Protein AF-A0A9D6ESF8-F1 (afdb_monomer_lite)

pLDDT: mean 76.92, std 11.24, range [45.97, 91.69]

Secondary structure (DSSP, 8-state):
-HHHHHHHHHHHHHHHHHHHHH-TTTSTT--HHHHHHHHHHHHHHHHHHHHHHHHHTT-HHHHHHHHHHHHHHHHHHHHHGGGSHHHHHHHHHHHHHHHHTT--

Foldseek 3Di:
DLVVVLVVVLVVLVVVVVCCVVVVVVPPPDDPLVVVLSVLSNVLSVLVVVLVVCVVVVVVVVNVVSVVVSVVSVVVNVVSCCVDVNVVVVVVVVVVVVVVVVPD

Structure (mmCIF, N/CA/C/O backbone):
data_AF-A0A9D6ESF8-F1
#
_entry.id   AF-A0A9D6ESF8-F1
#
loop_
_atom_site.group_PDB
_atom_site.id
_atom_site.type_symbol
_atom_site.label_atom_id
_atom_site.label_alt_id
_atom_site.label_comp_id
_atom_site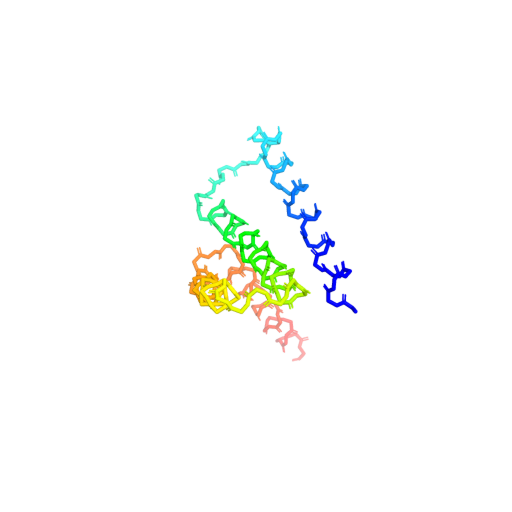.label_asym_id
_atom_site.label_entity_id
_atom_site.label_seq_id
_atom_site.pdbx_PDB_ins_code
_atom_site.Cartn_x
_atom_site.Cartn_y
_atom_site.Cartn_z
_atom_site.occupancy
_atom_site.B_iso_or_equiv
_atom_site.auth_seq_id
_atom_site.auth_comp_id
_atom_site.auth_asym_id
_atom_site.auth_atom_id
_atom_site.pdbx_PDB_model_num
ATOM 1 N N . LEU A 1 1 ? -1.452 -18.537 -10.856 1.00 68.19 1 LEU A N 1
ATOM 2 C CA . LEU A 1 1 ? -2.157 -18.284 -9.576 1.00 68.19 1 LEU A CA 1
ATOM 3 C C . LEU A 1 1 ? -1.948 -16.861 -9.046 1.00 68.19 1 LEU A C 1
ATOM 5 O O . LEU A 1 1 ? -2.949 -16.215 -8.776 1.00 68.19 1 LEU A O 1
ATOM 9 N N . GLY A 1 2 ? -0.709 -16.350 -8.958 1.00 73.06 2 GLY A N 1
ATOM 10 C CA . GLY A 1 2 ? -0.409 -15.033 -8.359 1.00 73.06 2 GLY A CA 1
ATOM 11 C C . GLY A 1 2 ? -1.205 -13.832 -8.901 1.00 73.06 2 GLY A C 1
ATOM 12 O O . GLY A 1 2 ? -1.699 -13.026 -8.116 1.00 73.06 2 GLY A O 1
ATOM 13 N N . ASN A 1 3 ? -1.417 -13.743 -10.221 1.00 79.19 3 ASN A N 1
ATOM 14 C CA . ASN A 1 3 ? -2.192 -12.638 -10.814 1.00 79.19 3 ASN A CA 1
ATOM 15 C C . ASN A 1 3 ? -3.662 -12.658 -10.392 1.00 79.19 3 ASN A C 1
ATOM 17 O O . ASN A 1 3 ? -4.235 -11.615 -10.102 1.00 79.19 3 ASN A O 1
ATOM 21 N N . VAL A 1 4 ? -4.268 -13.846 -10.330 1.00 84.06 4 VAL A N 1
ATOM 22 C CA . VAL A 1 4 ? -5.679 -13.999 -9.956 1.00 84.06 4 VAL A CA 1
ATOM 23 C C . VAL A 1 4 ? -5.865 -13.625 -8.490 1.00 84.06 4 VAL A C 1
ATOM 25 O O . VAL A 1 4 ? -6.715 -12.797 -8.174 1.00 84.06 4 VAL A O 1
ATOM 28 N N . SER A 1 5 ? -5.021 -14.161 -7.602 1.00 78.94 5 SER A N 1
ATOM 29 C CA . SER A 1 5 ? -5.070 -13.822 -6.176 1.00 78.94 5 SER A CA 1
ATOM 30 C C . SER A 1 5 ? -4.843 -12.336 -5.941 1.00 78.94 5 SER A C 1
ATOM 32 O O . SER A 1 5 ? -5.519 -11.730 -5.119 1.00 78.94 5 SER A O 1
ATOM 34 N N . GLY A 1 6 ? -3.928 -11.721 -6.683 1.00 80.00 6 GLY A N 1
ATOM 35 C CA . GLY A 1 6 ? -3.646 -10.315 -6.494 1.00 80.00 6 GLY A CA 1
ATOM 36 C C . GLY A 1 6 ? -4.758 -9.384 -7.014 1.00 80.00 6 GLY A C 1
ATOM 37 O O . GLY A 1 6 ? -5.046 -8.384 -6.362 1.00 80.00 6 GLY A O 1
ATOM 38 N N . ILE A 1 7 ? -5.447 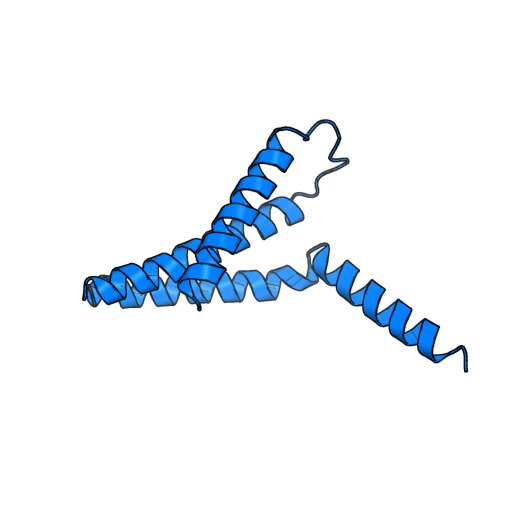-9.725 -8.113 1.00 83.81 7 ILE A N 1
ATOM 39 C CA . ILE A 1 7 ? -6.631 -8.973 -8.574 1.00 83.81 7 ILE A CA 1
ATOM 40 C C . ILE A 1 7 ? -7.740 -9.045 -7.518 1.00 83.81 7 ILE A C 1
ATOM 42 O O . ILE A 1 7 ? -8.352 -8.028 -7.191 1.00 83.81 7 ILE A O 1
ATOM 46 N N . VAL A 1 8 ? -7.952 -10.230 -6.936 1.00 86.75 8 VAL A N 1
ATOM 47 C CA . VAL A 1 8 ? -8.918 -10.426 -5.845 1.00 86.75 8 VAL A CA 1
ATOM 48 C C . VAL A 1 8 ? -8.551 -9.578 -4.626 1.00 86.75 8 VAL A C 1
ATOM 50 O O . VAL A 1 8 ? -9.430 -8.939 -4.053 1.00 86.75 8 VAL A O 1
ATOM 53 N N . VAL A 1 9 ? -7.269 -9.511 -4.249 1.00 84.12 9 VAL A N 1
ATOM 54 C CA . VAL A 1 9 ? -6.813 -8.673 -3.126 1.00 84.12 9 VAL A CA 1
ATOM 55 C C . VAL A 1 9 ? -7.055 -7.191 -3.407 1.00 84.12 9 VAL A C 1
ATOM 57 O O . VAL A 1 9 ? -7.582 -6.493 -2.544 1.00 84.12 9 VAL A O 1
ATOM 60 N N . ILE A 1 10 ? -6.738 -6.702 -4.609 1.00 84.00 10 ILE A N 1
ATOM 61 C CA . ILE A 1 10 ? -6.971 -5.297 -4.971 1.00 84.00 10 ILE A CA 1
ATOM 62 C C . ILE A 1 10 ? -8.465 -4.960 -4.903 1.00 84.00 10 ILE A C 1
ATOM 64 O O . ILE A 1 10 ? -8.830 -3.944 -4.307 1.00 84.00 10 ILE A O 1
ATOM 68 N N . ALA A 1 11 ? -9.326 -5.818 -5.457 1.00 85.38 11 ALA A N 1
ATOM 69 C CA . ALA A 1 11 ? -10.778 -5.647 -5.416 1.00 85.38 11 ALA A CA 1
ATOM 70 C C . ALA A 1 11 ? -11.324 -5.674 -3.976 1.00 85.38 11 ALA A C 1
ATOM 72 O O . ALA A 1 11 ? -12.116 -4.818 -3.587 1.00 85.38 11 ALA A O 1
ATOM 73 N N . ALA A 1 12 ? -10.866 -6.619 -3.151 1.00 82.38 12 ALA A N 1
ATOM 74 C CA . ALA A 1 12 ? -11.274 -6.709 -1.753 1.00 82.38 12 ALA A CA 1
ATOM 75 C C . ALA A 1 12 ? -10.867 -5.457 -0.965 1.00 82.38 12 ALA A C 1
ATOM 77 O O . ALA A 1 12 ? -11.685 -4.902 -0.232 1.00 82.38 12 ALA A O 1
ATOM 78 N N . LEU A 1 13 ? -9.632 -4.977 -1.144 1.00 82.56 13 LEU A N 1
ATOM 79 C CA . LEU A 1 13 ? -9.133 -3.787 -0.456 1.00 82.56 13 LEU A CA 1
ATOM 80 C C . LEU A 1 13 ? -9.869 -2.520 -0.896 1.00 82.56 13 LEU A C 1
ATOM 82 O O . LEU A 1 13 ? -10.259 -1.728 -0.042 1.00 82.56 13 LEU A O 1
ATOM 86 N N . THR A 1 14 ? -10.131 -2.343 -2.193 1.00 79.88 14 THR A N 1
ATOM 87 C CA . THR A 1 14 ? -10.911 -1.192 -2.685 1.00 79.88 14 THR A CA 1
ATOM 88 C C . THR A 1 14 ? -12.337 -1.199 -2.146 1.00 79.88 14 THR A C 1
ATOM 90 O O . THR A 1 14 ? -12.804 -0.164 -1.672 1.00 79.88 14 THR A O 1
ATOM 93 N N . VAL A 1 15 ? -13.006 -2.356 -2.115 1.00 83.00 15 VAL A N 1
ATOM 94 C CA . VAL A 1 15 ? -14.334 -2.491 -1.494 1.00 83.00 15 VAL A CA 1
ATOM 95 C C . VAL A 1 15 ? -14.283 -2.190 0.006 1.00 83.00 15 VAL A C 1
ATOM 97 O O . VAL A 1 15 ? -15.170 -1.509 0.520 1.00 83.00 15 VAL A O 1
ATOM 100 N N . PHE A 1 16 ? -13.250 -2.649 0.718 1.00 79.81 16 PHE A N 1
ATOM 101 C CA . PHE A 1 16 ? -13.072 -2.364 2.143 1.00 79.81 16 PHE A CA 1
ATOM 102 C C . PHE A 1 16 ? -12.856 -0.872 2.422 1.00 79.81 16 PHE A C 1
ATOM 104 O O . PHE A 1 16 ? -13.488 -0.334 3.330 1.00 79.81 16 PHE A O 1
ATOM 111 N N . LEU A 1 17 ? -12.011 -0.196 1.637 1.00 76.12 17 LEU A N 1
ATOM 112 C CA . LEU A 1 17 ? -11.807 1.252 1.728 1.00 76.12 17 LEU A CA 1
ATOM 113 C C . LEU A 1 17 ? -13.098 2.017 1.421 1.00 76.12 17 LEU A C 1
ATOM 115 O O . LEU A 1 17 ? -13.471 2.912 2.175 1.00 76.12 17 LEU A O 1
ATOM 119 N N . TRP A 1 18 ? -13.815 1.630 0.365 1.00 77.38 18 TRP A N 1
ATOM 120 C CA . TRP A 1 18 ? -15.076 2.264 -0.017 1.00 77.38 18 TRP A CA 1
ATOM 121 C C . TRP A 1 18 ? -16.137 2.128 1.075 1.00 77.38 18 TRP A C 1
ATOM 123 O O . TRP A 1 18 ? -16.719 3.120 1.509 1.00 77.38 18 TRP A O 1
ATOM 133 N N . ARG A 1 19 ? -16.348 0.908 1.583 1.00 75.19 19 ARG A N 1
ATOM 134 C CA . ARG A 1 19 ? -17.267 0.652 2.701 1.00 75.19 19 ARG A CA 1
ATOM 135 C C . ARG A 1 19 ? -16.869 1.437 3.941 1.00 75.19 19 ARG A C 1
ATOM 137 O O . ARG A 1 19 ? -17.732 1.973 4.618 1.00 75.19 19 ARG A O 1
ATOM 144 N N . ARG A 1 20 ? -15.571 1.577 4.218 1.00 72.56 20 ARG A N 1
ATOM 145 C CA . ARG A 1 20 ? -15.091 2.374 5.352 1.00 72.56 20 ARG A CA 1
ATOM 146 C C . ARG A 1 20 ? -15.423 3.859 5.208 1.00 72.56 20 ARG A C 1
ATOM 148 O O . ARG A 1 20 ? -15.741 4.475 6.216 1.00 72.56 20 ARG A O 1
ATOM 155 N N . ILE A 1 21 ? -15.363 4.416 3.995 1.00 71.06 21 ILE A N 1
ATOM 156 C CA . ILE A 1 21 ? -15.699 5.822 3.704 1.00 71.06 21 ILE A CA 1
ATOM 157 C C . ILE A 1 21 ? -17.214 6.062 3.738 1.00 71.06 21 ILE A C 1
ATOM 159 O O . ILE A 1 21 ? -17.653 7.099 4.225 1.00 71.06 21 ILE A O 1
ATOM 163 N N . VAL A 1 22 ? -18.012 5.113 3.251 1.00 71.06 22 VAL A N 1
ATOM 164 C CA . VAL A 1 22 ? -19.477 5.243 3.214 1.00 71.06 22 VAL A CA 1
ATOM 165 C C . VAL A 1 22 ? -20.110 4.958 4.582 1.00 71.06 22 VAL A C 1
ATOM 167 O O . VAL A 1 22 ? -21.001 5.684 5.011 1.00 71.06 22 VAL A O 1
ATOM 170 N N . ASP A 1 23 ? -19.611 3.962 5.318 1.00 68.12 23 ASP A N 1
ATOM 171 C CA . ASP A 1 23 ? -20.152 3.545 6.618 1.00 68.12 23 ASP A CA 1
ATOM 172 C C . ASP A 1 23 ? -19.458 4.219 7.821 1.00 68.12 23 ASP A C 1
ATOM 174 O O . ASP A 1 23 ? -19.533 3.715 8.947 1.00 68.12 23 ASP A O 1
ATOM 178 N N . GLN A 1 24 ? -18.818 5.383 7.630 1.00 58.91 24 GLN A N 1
ATOM 179 C CA . GLN A 1 24 ? -18.167 6.160 8.708 1.00 58.91 24 GLN A CA 1
ATOM 180 C C . GLN A 1 24 ? -19.106 6.423 9.901 1.00 58.91 24 GLN A C 1
ATOM 182 O O . GLN A 1 24 ? -18.651 6.528 11.036 1.00 58.91 24 GLN A O 1
ATOM 187 N N . ALA A 1 25 ? -20.423 6.474 9.662 1.00 53.53 25 ALA A N 1
ATOM 188 C CA . ALA A 1 25 ? -21.444 6.675 10.690 1.00 53.53 25 ALA A CA 1
ATOM 189 C C . ALA A 1 25 ? -21.690 5.444 11.595 1.00 53.53 25 ALA A C 1
ATOM 191 O O . ALA A 1 25 ? -22.152 5.600 12.722 1.00 53.53 25 ALA A O 1
ATOM 192 N N . LYS A 1 26 ? -21.383 4.222 11.132 1.00 52.03 26 LYS A N 1
ATOM 193 C CA . LYS A 1 26 ? -21.510 2.963 11.903 1.00 52.03 26 LYS A CA 1
ATOM 194 C C . LYS A 1 26 ? -20.161 2.413 12.371 1.00 52.03 26 LYS A C 1
ATOM 196 O O . LYS A 1 26 ? -20.107 1.609 13.302 1.00 52.03 26 LYS A O 1
ATOM 201 N N . ALA A 1 27 ? -19.068 2.842 11.746 1.00 53.25 27 ALA A N 1
ATOM 202 C CA . ALA 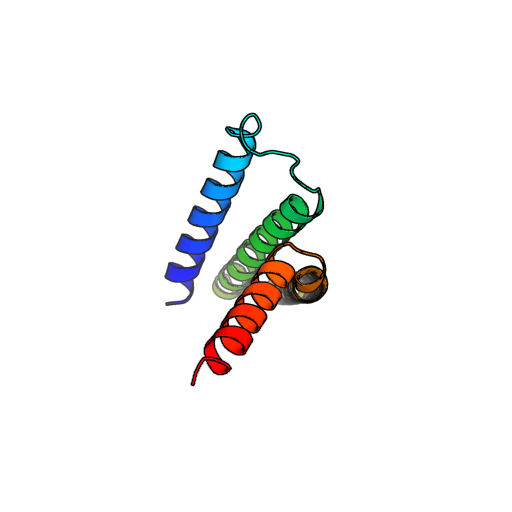A 1 27 ? -17.708 2.459 12.091 1.00 53.25 27 ALA A CA 1
ATOM 203 C C . ALA A 1 27 ? -17.232 3.203 13.354 1.00 53.25 27 ALA A C 1
ATOM 205 O O . ALA A 1 27 ? -16.451 4.148 13.282 1.00 53.25 27 ALA A O 1
ATOM 206 N N . GLY A 1 28 ? -17.716 2.784 14.529 1.00 50.72 28 GLY A N 1
ATOM 207 C CA . GLY A 1 28 ? -17.297 3.331 15.824 1.00 50.72 28 GLY A CA 1
ATOM 208 C C . GLY A 1 28 ? -15.773 3.502 15.942 1.00 50.72 28 GLY A C 1
ATOM 209 O O . GLY A 1 28 ? -15.019 2.658 15.459 1.00 50.72 28 GLY A O 1
ATOM 210 N N . LYS A 1 29 ? -15.349 4.625 16.552 1.00 48.59 29 LYS A N 1
ATOM 211 C CA . LYS A 1 29 ? -13.960 5.090 16.788 1.00 48.59 29 LYS A CA 1
ATOM 212 C C . LYS A 1 29 ? -12.904 4.353 15.950 1.00 48.59 29 LYS A C 1
ATOM 214 O O . LYS A 1 29 ? -12.149 3.528 16.461 1.00 48.59 29 LYS A O 1
ATOM 219 N N . SER A 1 30 ? -12.855 4.665 14.656 1.00 52.81 30 SER A N 1
ATOM 220 C CA . SER A 1 30 ? -11.788 4.206 13.770 1.00 52.81 30 SER A CA 1
ATOM 221 C C . SER A 1 30 ? -10.436 4.718 14.274 1.00 52.81 30 SER A C 1
ATOM 223 O O . SER A 1 30 ? -10.120 5.895 14.121 1.00 52.81 30 SER A O 1
ATOM 225 N N . THR A 1 31 ? -9.630 3.841 14.871 1.00 61.59 31 THR A N 1
ATOM 226 C CA . THR A 1 31 ? -8.250 4.147 15.260 1.00 61.59 31 THR A CA 1
ATOM 227 C C . THR A 1 31 ? -7.421 4.434 14.003 1.00 61.59 31 THR A C 1
ATOM 229 O O . THR A 1 31 ? -7.512 3.708 13.015 1.00 61.59 31 THR A O 1
ATOM 232 N N . TYR A 1 32 ? -6.605 5.490 14.037 1.00 63.81 32 TYR A N 1
ATOM 233 C CA . TYR A 1 32 ? -5.715 5.904 12.942 1.00 63.81 32 TYR A CA 1
ATOM 234 C C . TYR A 1 32 ? -4.837 4.749 12.411 1.00 63.81 32 TYR A C 1
ATOM 236 O O . TYR A 1 32 ? -4.608 4.636 11.207 1.00 63.81 32 TYR A O 1
ATOM 244 N N . SER A 1 33 ? -4.433 3.829 13.295 1.00 65.25 33 SER A N 1
ATOM 245 C CA . SER A 1 33 ? -3.636 2.647 12.947 1.00 65.25 33 SER A CA 1
ATOM 246 C C . SER A 1 33 ? -4.324 1.682 11.973 1.00 65.25 33 SER A C 1
ATOM 248 O O . SER A 1 33 ? -3.634 1.086 11.151 1.00 65.25 33 SER A O 1
ATOM 250 N N . ASP A 1 34 ? -5.656 1.535 12.007 1.00 69.69 34 ASP A N 1
ATOM 251 C CA . ASP A 1 34 ? -6.381 0.661 11.068 1.00 69.69 34 ASP A CA 1
ATOM 252 C C . ASP A 1 34 ? -6.359 1.224 9.638 1.00 69.69 34 ASP A C 1
ATOM 254 O O . ASP A 1 34 ? -6.225 0.474 8.671 1.00 69.69 34 ASP A O 1
ATOM 258 N N . TRP A 1 35 ? -6.447 2.552 9.500 1.00 72.44 35 TRP A N 1
ATOM 259 C CA . TRP A 1 35 ? -6.364 3.232 8.205 1.00 72.44 35 TRP A CA 1
ATOM 260 C C . TRP A 1 35 ? -4.969 3.125 7.597 1.00 72.44 35 TRP A C 1
ATOM 262 O O . TRP A 1 35 ? -4.842 2.781 6.422 1.00 72.44 35 TRP A O 1
ATOM 272 N N . LEU A 1 36 ? -3.930 3.375 8.400 1.00 79.31 36 LEU A N 1
ATOM 273 C CA . LEU A 1 36 ? -2.551 3.267 7.932 1.00 79.31 36 LEU A CA 1
ATOM 274 C C . LEU A 1 36 ? -2.217 1.828 7.519 1.00 79.31 36 LEU A C 1
ATOM 276 O O . LEU A 1 36 ? -1.615 1.618 6.469 1.00 79.31 36 LEU A O 1
ATOM 280 N N . PHE A 1 37 ? -2.659 0.836 8.299 1.00 81.56 37 PHE A N 1
ATOM 281 C CA . PHE A 1 37 ? -2.452 -0.572 7.973 1.00 81.56 37 PHE A CA 1
ATOM 282 C C . PHE A 1 37 ? -3.112 -0.960 6.641 1.00 81.56 37 PHE A C 1
ATOM 284 O O . PHE A 1 37 ? -2.451 -1.546 5.783 1.00 81.56 37 PHE A O 1
ATOM 291 N N . LEU A 1 38 ? -4.386 -0.598 6.431 1.00 81.12 38 LEU A N 1
ATOM 292 C CA . LEU A 1 38 ? -5.075 -0.880 5.165 1.00 81.12 38 LEU A CA 1
ATOM 293 C C . LEU A 1 38 ? -4.400 -0.187 3.974 1.00 81.12 38 LEU A C 1
ATOM 295 O O . LEU A 1 38 ? -4.248 -0.798 2.916 1.00 81.12 38 LEU A O 1
ATOM 299 N N . ALA A 1 39 ? -3.990 1.072 4.145 1.00 82.81 39 ALA A N 1
ATOM 300 C CA . ALA A 1 39 ? -3.320 1.838 3.101 1.00 82.81 39 ALA A CA 1
ATOM 301 C C . ALA A 1 39 ? -1.971 1.211 2.713 1.00 82.81 39 ALA A C 1
ATOM 303 O O . ALA A 1 39 ? -1.706 1.016 1.527 1.00 82.81 39 ALA A O 1
ATOM 304 N N . ILE A 1 40 ? -1.145 0.829 3.693 1.00 85.25 40 ILE A N 1
ATOM 305 C CA . ILE A 1 40 ? 0.144 0.163 3.450 1.00 85.25 40 ILE A CA 1
ATOM 306 C C . ILE A 1 40 ? -0.063 -1.203 2.789 1.00 85.25 40 ILE A C 1
ATOM 308 O O . ILE A 1 40 ? 0.669 -1.541 1.860 1.00 85.25 40 ILE A O 1
ATOM 312 N N . LEU A 1 41 ? -1.071 -1.977 3.199 1.00 87.06 41 LEU A N 1
ATOM 313 C CA . LEU A 1 41 ? -1.380 -3.273 2.587 1.00 87.06 41 LEU A CA 1
ATOM 314 C C . LEU A 1 41 ? -1.783 -3.124 1.107 1.00 87.06 41 LEU A C 1
ATOM 316 O O . LEU A 1 41 ? -1.325 -3.892 0.253 1.00 87.06 41 LEU A O 1
ATOM 320 N N . LEU A 1 42 ? -2.580 -2.101 0.785 1.00 86.75 42 LEU A N 1
ATOM 321 C CA . LEU A 1 42 ? -2.947 -1.769 -0.593 1.00 86.75 42 LEU A CA 1
ATOM 322 C C . LEU A 1 42 ? -1.733 -1.316 -1.411 1.00 86.75 42 LEU A C 1
ATOM 324 O O . LEU A 1 42 ? -1.513 -1.842 -2.502 1.00 86.75 42 LEU A O 1
ATOM 328 N N . LEU A 1 43 ? -0.909 -0.409 -0.879 1.00 87.75 43 LEU A N 1
ATOM 329 C CA . LEU A 1 43 ? 0.318 0.050 -1.541 1.00 87.75 43 LEU A CA 1
ATOM 330 C C . LEU A 1 43 ? 1.311 -1.093 -1.776 1.00 87.75 43 LEU A C 1
ATOM 332 O O . LEU A 1 43 ? 1.893 -1.193 -2.856 1.00 87.75 43 LEU A O 1
ATOM 336 N N . THR A 1 44 ? 1.467 -1.997 -0.810 1.00 90.94 44 THR A N 1
ATOM 337 C CA . THR A 1 44 ? 2.317 -3.189 -0.951 1.00 90.94 44 THR A CA 1
ATOM 338 C C .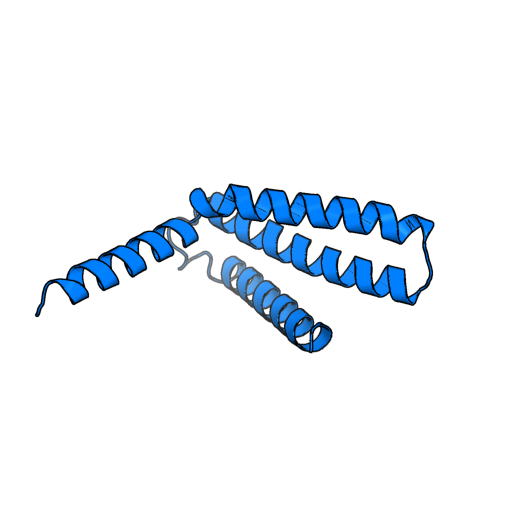 THR A 1 44 ? 1.812 -4.069 -2.091 1.00 90.94 44 THR A C 1
ATOM 340 O O . THR A 1 44 ? 2.584 -4.479 -2.954 1.00 90.94 44 THR A O 1
ATOM 343 N N . THR A 1 45 ? 0.502 -4.311 -2.153 1.00 88.44 45 THR A N 1
ATOM 344 C CA . THR A 1 45 ? -0.093 -5.134 -3.216 1.00 88.44 45 THR A CA 1
ATOM 345 C C . THR A 1 45 ? 0.069 -4.477 -4.592 1.00 88.44 45 THR A C 1
ATOM 347 O O . THR A 1 45 ? 0.484 -5.136 -5.547 1.00 88.44 45 THR A O 1
ATOM 350 N N . LEU A 1 46 ? -0.195 -3.170 -4.698 1.00 88.00 46 LEU A N 1
ATOM 351 C CA . LEU A 1 46 ? -0.035 -2.402 -5.937 1.00 88.00 46 LEU A CA 1
ATOM 352 C C . LEU A 1 46 ? 1.414 -2.385 -6.428 1.00 88.00 46 LEU A C 1
ATOM 354 O O . LEU A 1 46 ? 1.662 -2.622 -7.608 1.00 88.00 46 LEU A O 1
ATOM 358 N N . THR A 1 47 ? 2.375 -2.145 -5.536 1.00 89.44 47 THR A N 1
ATOM 359 C CA . THR A 1 47 ? 3.802 -2.145 -5.892 1.00 89.44 47 THR A CA 1
ATOM 360 C C . THR A 1 47 ? 4.301 -3.527 -6.297 1.00 89.44 47 THR A C 1
ATOM 362 O O . THR A 1 47 ? 5.125 -3.622 -7.204 1.00 89.44 47 THR A O 1
ATOM 365 N N . GLY A 1 48 ? 3.763 -4.601 -5.711 1.00 86.31 48 GLY A N 1
ATOM 366 C CA . GLY A 1 48 ? 4.067 -5.975 -6.119 1.00 86.31 48 GLY A CA 1
ATOM 367 C C . GLY A 1 48 ? 3.604 -6.269 -7.547 1.00 86.31 48 GLY A C 1
ATOM 368 O O . GLY A 1 48 ? 4.377 -6.783 -8.359 1.00 86.31 48 GLY A O 1
ATOM 369 N N . PHE A 1 49 ? 2.380 -5.857 -7.897 1.00 87.12 49 PHE A N 1
ATOM 370 C CA . PHE A 1 49 ? 1.917 -5.920 -9.286 1.00 87.12 49 PHE A CA 1
ATOM 371 C C . PHE A 1 49 ? 2.756 -5.053 -10.205 1.00 87.12 49 PHE A C 1
ATOM 373 O O . PHE A 1 49 ? 3.143 -5.510 -11.277 1.00 87.12 49 PHE A O 1
ATOM 380 N N . LEU A 1 50 ? 3.060 -3.822 -9.797 1.00 86.38 50 LEU A N 1
ATOM 381 C CA . LEU A 1 50 ? 3.869 -2.909 -10.592 1.00 86.38 50 LEU A CA 1
ATOM 382 C C . LEU A 1 50 ? 5.238 -3.519 -10.918 1.00 86.38 50 LEU A C 1
ATOM 384 O O . LEU A 1 50 ? 5.655 -3.465 -12.069 1.00 86.38 50 LEU A O 1
ATOM 388 N N . CYS A 1 51 ? 5.894 -4.178 -9.957 1.00 85.62 51 CYS A N 1
ATOM 389 C CA . CYS A 1 51 ? 7.139 -4.913 -10.201 1.00 85.62 51 CYS A CA 1
ATOM 390 C C . CYS A 1 51 ? 6.967 -5.985 -11.283 1.00 85.62 51 CYS A C 1
ATOM 392 O O . CYS A 1 51 ? 7.831 -6.144 -12.145 1.00 85.62 51 CYS A O 1
ATOM 394 N N . GLN A 1 52 ? 5.842 -6.701 -11.272 1.00 84.88 52 GLN A N 1
ATOM 395 C CA . GLN A 1 52 ? 5.551 -7.713 -12.279 1.00 84.88 52 GLN A CA 1
ATOM 396 C C . GLN A 1 52 ? 5.315 -7.106 -13.669 1.00 84.88 52 GLN A C 1
ATOM 398 O O . GLN A 1 52 ? 5.866 -7.613 -14.644 1.00 84.88 52 GLN A O 1
ATOM 403 N N . TRP A 1 53 ? 4.565 -6.007 -13.769 1.00 83.94 53 TRP A N 1
ATOM 404 C CA . TRP A 1 53 ? 4.355 -5.287 -15.032 1.00 83.94 53 TRP A CA 1
ATOM 405 C C . TRP A 1 53 ? 5.658 -4.696 -15.584 1.00 83.94 53 TRP A C 1
ATOM 407 O O . TRP A 1 53 ? 5.951 -4.862 -16.764 1.00 83.94 53 TRP A O 1
ATOM 417 N N . LEU A 1 54 ? 6.481 -4.076 -14.732 1.00 84.62 54 LEU A N 1
ATOM 418 C CA . LEU A 1 54 ? 7.792 -3.538 -15.115 1.00 84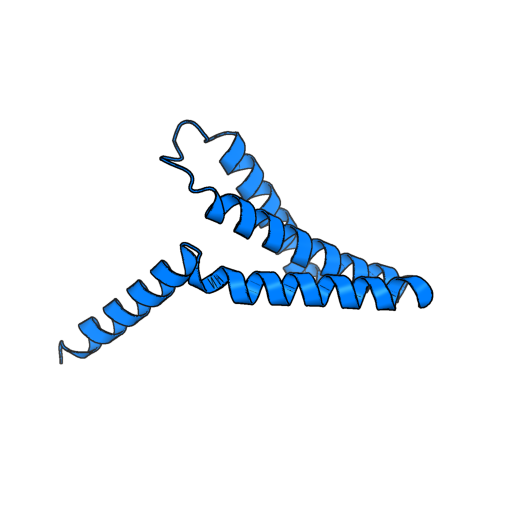.62 54 LEU A CA 1
ATOM 419 C C . LEU A 1 54 ? 8.739 -4.634 -15.609 1.00 84.62 54 LEU A C 1
ATOM 421 O O . LEU A 1 54 ? 9.490 -4.423 -16.560 1.00 84.62 54 LEU A O 1
ATOM 425 N N . ARG A 1 55 ? 8.675 -5.818 -14.993 1.00 82.19 55 ARG A N 1
ATOM 426 C CA . ARG A 1 55 ? 9.441 -6.986 -15.426 1.00 82.19 55 ARG A CA 1
ATOM 427 C C . ARG A 1 55 ? 8.947 -7.545 -16.763 1.00 82.19 55 ARG A C 1
ATOM 429 O O . ARG A 1 55 ? 9.772 -7.970 -17.561 1.00 82.19 55 ARG A O 1
ATOM 436 N N . LEU A 1 56 ? 7.637 -7.525 -17.021 1.00 84.25 56 LEU A N 1
ATOM 437 C CA . LEU A 1 56 ? 7.059 -7.915 -18.316 1.00 84.25 56 LEU A CA 1
ATOM 438 C C . LEU A 1 56 ? 7.418 -6.931 -19.439 1.00 84.25 56 LEU A C 1
ATOM 440 O O . LEU A 1 56 ? 7.585 -7.351 -20.577 1.00 84.25 56 LEU A O 1
ATOM 444 N N . ALA A 1 57 ? 7.576 -5.646 -19.118 1.00 85.44 57 ALA A N 1
ATOM 445 C CA . ALA A 1 57 ? 8.002 -4.612 -20.061 1.00 85.44 57 ALA A CA 1
ATOM 446 C C . ALA A 1 57 ? 9.528 -4.589 -20.323 1.00 85.44 57 ALA A C 1
ATOM 448 O O . ALA A 1 57 ? 10.004 -3.695 -21.016 1.00 85.44 57 ALA A O 1
ATOM 449 N N . ASP A 1 58 ? 10.298 -5.519 -19.737 1.00 81.12 58 ASP A N 1
ATOM 450 C CA . ASP A 1 58 ? 11.777 -5.585 -19.747 1.00 81.12 58 ASP A CA 1
ATOM 451 C C . ASP A 1 58 ? 12.476 -4.261 -19.349 1.00 81.12 58 ASP A C 1
ATOM 453 O O . ASP A 1 58 ? 13.639 -4.010 -19.667 1.00 81.12 58 ASP A O 1
ATOM 457 N N . LEU A 1 59 ? 11.792 -3.407 -18.574 1.00 81.69 59 LEU A N 1
ATOM 458 C CA . LEU A 1 59 ? 12.309 -2.125 -18.085 1.00 81.69 59 LEU A CA 1
ATOM 459 C C . LEU A 1 59 ? 13.191 -2.327 -16.849 1.00 81.69 59 LEU A C 1
ATOM 461 O O . LEU A 1 59 ? 12.848 -1.944 -15.727 1.00 81.69 59 LEU A O 1
ATOM 465 N N . ARG A 1 60 ? 14.367 -2.924 -17.058 1.00 77.81 60 ARG A N 1
ATOM 466 C CA . ARG A 1 60 ? 15.314 -3.298 -15.991 1.00 77.81 60 ARG A CA 1
ATOM 467 C C . ARG A 1 60 ? 15.684 -2.129 -15.076 1.00 77.81 60 ARG A C 1
ATOM 469 O O . ARG A 1 60 ? 15.748 -2.310 -13.865 1.00 77.81 60 ARG A O 1
ATOM 476 N N . ALA A 1 61 ? 15.856 -0.931 -15.633 1.00 80.25 61 ALA A N 1
ATOM 477 C CA . ALA A 1 61 ? 16.216 0.266 -14.871 1.00 80.25 61 ALA A CA 1
ATOM 478 C C . ALA A 1 61 ? 15.155 0.676 -13.830 1.00 80.25 61 ALA A C 1
ATOM 480 O O . ALA A 1 61 ? 15.514 1.164 -12.763 1.00 80.25 61 ALA A O 1
ATOM 481 N N . LEU A 1 62 ? 13.865 0.445 -14.107 1.00 80.94 62 LEU A N 1
ATOM 482 C CA . LEU A 1 62 ? 12.770 0.736 -13.173 1.00 80.94 62 LEU A CA 1
ATOM 483 C C . LEU A 1 62 ? 12.376 -0.470 -12.315 1.00 80.94 62 LEU A C 1
ATOM 485 O O . LEU A 1 62 ? 11.864 -0.290 -11.211 1.00 80.94 62 LEU A O 1
ATOM 489 N N . ALA A 1 63 ? 12.634 -1.692 -12.782 1.00 82.00 63 ALA A N 1
ATOM 490 C CA . ALA A 1 63 ? 12.307 -2.900 -12.035 1.00 82.00 63 ALA A CA 1
ATOM 491 C C . ALA A 1 63 ? 13.068 -2.973 -10.698 1.00 82.00 63 ALA A C 1
ATOM 493 O O . ALA A 1 63 ? 12.457 -3.240 -9.665 1.00 82.00 63 ALA A O 1
ATOM 494 N N . TYR A 1 64 ? 14.375 -2.686 -10.684 1.00 82.69 64 TYR A N 1
ATOM 495 C CA . TYR A 1 64 ? 15.183 -2.730 -9.457 1.00 82.69 64 TYR A CA 1
ATOM 496 C C . TYR A 1 64 ? 14.717 -1.761 -8.355 1.00 82.69 64 TYR A C 1
ATOM 498 O O . TYR A 1 64 ? 14.484 -2.225 -7.235 1.00 82.69 64 TYR A O 1
ATOM 506 N N . PRO A 1 65 ? 14.528 -0.450 -8.616 1.00 86.94 65 PRO A N 1
ATOM 507 C CA . PRO A 1 65 ? 14.034 0.462 -7.588 1.00 86.94 65 PRO A CA 1
ATOM 508 C C . PRO A 1 65 ? 12.603 0.125 -7.154 1.00 86.94 65 PRO A C 1
ATOM 510 O O . PRO A 1 65 ? 12.294 0.239 -5.969 1.00 86.94 65 PRO A O 1
ATOM 513 N N . ALA A 1 66 ? 11.744 -0.359 -8.059 1.00 87.31 66 ALA A N 1
ATOM 514 C CA . ALA A 1 66 ? 10.399 -0.801 -7.693 1.00 87.31 66 ALA A CA 1
ATOM 515 C C . ALA A 1 66 ? 10.426 -1.990 -6.714 1.00 87.31 66 ALA A C 1
ATOM 517 O O . ALA A 1 66 ? 9.695 -1.977 -5.723 1.00 87.31 66 ALA A O 1
ATOM 518 N N . TYR A 1 67 ? 11.310 -2.972 -6.934 1.00 87.56 67 TYR A N 1
ATOM 519 C CA . TYR A 1 67 ? 11.503 -4.096 -6.009 1.00 87.56 67 TYR A CA 1
ATOM 520 C C . TYR A 1 67 ? 12.005 -3.637 -4.638 1.00 87.56 67 TYR A C 1
ATOM 522 O O . TYR A 1 67 ? 11.515 -4.113 -3.615 1.00 87.56 67 TYR A O 1
ATOM 530 N N . PHE A 1 68 ? 12.947 -2.694 -4.602 1.00 89.56 68 PHE A N 1
ATOM 531 C CA . PHE A 1 68 ? 13.448 -2.132 -3.349 1.00 89.56 68 PHE A CA 1
ATOM 532 C C . PHE A 1 68 ? 12.334 -1.438 -2.553 1.00 89.56 68 PHE A C 1
ATOM 534 O O . PHE A 1 68 ? 12.137 -1.723 -1.372 1.00 89.56 68 PHE A O 1
ATOM 541 N N . VAL A 1 69 ? 11.543 -0.595 -3.221 1.00 90.38 69 VAL A N 1
ATOM 542 C CA . VAL A 1 69 ? 10.386 0.084 -2.622 1.00 90.38 69 VAL A CA 1
ATOM 543 C C . VAL A 1 69 ? 9.342 -0.923 -2.127 1.00 90.38 69 VAL A C 1
ATOM 545 O O . VAL A 1 69 ? 8.817 -0.777 -1.024 1.00 90.38 69 VAL A O 1
ATOM 548 N N . HIS A 1 70 ? 9.073 -1.981 -2.893 1.00 91.31 70 HIS A N 1
ATOM 549 C CA . HIS A 1 70 ? 8.146 -3.037 -2.489 1.00 91.31 70 HIS A CA 1
ATOM 550 C C . HIS A 1 70 ? 8.600 -3.758 -1.207 1.00 91.31 70 HIS A C 1
ATOM 552 O O . HIS A 1 70 ? 7.793 -3.969 -0.301 1.00 91.31 70 HIS A O 1
ATOM 558 N N . LEU A 1 71 ? 9.893 -4.077 -1.082 1.00 91.31 71 LEU A N 1
ATOM 559 C CA . LEU A 1 71 ? 10.445 -4.700 0.126 1.00 91.31 71 LEU A CA 1
ATOM 560 C C . LEU A 1 71 ? 10.376 -3.777 1.348 1.00 91.31 71 LEU A C 1
ATOM 562 O O . LEU A 1 71 ? 10.096 -4.256 2.446 1.00 91.31 71 LEU A O 1
ATOM 566 N N . ILE A 1 72 ? 10.557 -2.465 1.169 1.00 91.69 72 ILE A N 1
ATOM 567 C CA . ILE A 1 72 ? 10.359 -1.486 2.248 1.00 91.69 72 ILE A CA 1
ATOM 568 C C . ILE A 1 72 ? 8.911 -1.519 2.737 1.00 91.69 72 ILE A C 1
ATOM 570 O O . ILE A 1 72 ? 8.683 -1.557 3.944 1.00 91.69 72 ILE A O 1
ATOM 574 N N . PHE A 1 73 ? 7.934 -1.552 1.826 1.00 90.00 73 PHE A N 1
ATOM 575 C CA . PHE A 1 73 ? 6.525 -1.634 2.208 1.00 90.00 73 PHE A CA 1
ATOM 576 C C . PHE A 1 73 ? 6.192 -2.934 2.946 1.00 90.00 73 PHE A C 1
ATOM 578 O O . PHE A 1 73 ? 5.500 -2.886 3.963 1.00 90.00 73 PHE A O 1
ATOM 585 N N . ILE A 1 74 ? 6.740 -4.073 2.506 1.00 90.31 74 ILE A N 1
ATOM 586 C CA . ILE A 1 74 ? 6.604 -5.351 3.223 1.00 90.31 74 ILE A CA 1
ATOM 587 C C . ILE A 1 74 ? 7.208 -5.254 4.626 1.00 90.31 74 ILE A C 1
ATOM 589 O O . ILE A 1 74 ? 6.570 -5.664 5.594 1.00 90.31 74 ILE A O 1
ATOM 593 N N . PHE A 1 75 ? 8.418 -4.710 4.756 1.00 89.94 75 PHE A N 1
ATOM 594 C CA . PHE A 1 75 ? 9.066 -4.545 6.055 1.00 89.94 75 PHE A CA 1
ATOM 595 C C . PHE A 1 75 ? 8.229 -3.663 6.986 1.00 89.94 75 PHE A C 1
ATOM 597 O O . PHE A 1 75 ? 7.975 -4.033 8.133 1.00 89.94 75 PHE A O 1
ATOM 604 N N . PHE A 1 76 ? 7.730 -2.539 6.469 1.00 86.50 76 PHE A N 1
ATOM 605 C CA . PHE A 1 76 ? 6.835 -1.656 7.207 1.00 86.50 76 PHE A CA 1
ATOM 606 C C . PHE A 1 76 ? 5.584 -2.397 7.667 1.00 86.50 76 PHE A C 1
ATOM 608 O O . PHE A 1 76 ? 5.193 -2.277 8.824 1.00 86.50 76 PHE A O 1
ATOM 615 N N . LEU A 1 77 ? 4.990 -3.207 6.787 1.00 86.44 77 LEU A N 1
ATOM 616 C CA . LEU A 1 77 ? 3.815 -4.006 7.101 1.00 86.44 77 LEU A CA 1
ATOM 617 C C . LEU A 1 77 ? 4.099 -4.997 8.234 1.00 86.44 77 LEU A C 1
ATOM 619 O O . LEU A 1 77 ? 3.331 -5.037 9.189 1.00 86.44 77 LEU A O 1
ATOM 623 N N . LEU A 1 78 ? 5.215 -5.732 8.181 1.00 85.88 78 LEU A N 1
ATOM 624 C CA . LEU A 1 78 ? 5.606 -6.687 9.224 1.00 85.88 78 LEU A CA 1
ATOM 625 C C . LEU A 1 78 ? 5.798 -6.020 10.590 1.00 85.88 78 LEU A C 1
ATOM 627 O O . LEU A 1 78 ? 5.300 -6.526 11.594 1.00 85.88 78 LEU A O 1
ATOM 631 N N . VAL A 1 79 ? 6.466 -4.865 10.626 1.00 85.62 79 VAL A N 1
ATOM 632 C CA . VAL A 1 79 ? 6.658 -4.089 11.861 1.00 85.62 79 VAL A CA 1
ATOM 633 C C . VAL A 1 79 ? 5.333 -3.535 12.383 1.00 85.62 79 VAL A C 1
ATOM 635 O O . VAL A 1 79 ? 5.152 -3.443 13.592 1.00 85.62 79 VAL A O 1
ATOM 638 N N . TYR A 1 80 ? 4.384 -3.199 11.507 1.00 78.88 80 TYR A N 1
ATOM 639 C CA . TYR A 1 80 ? 3.095 -2.629 11.907 1.00 78.88 80 TYR A CA 1
ATOM 640 C C . TYR A 1 80 ? 2.062 -3.662 12.379 1.00 78.88 80 TYR A C 1
ATOM 642 O O . TYR A 1 80 ? 1.112 -3.294 13.073 1.00 78.88 80 TYR A O 1
ATOM 650 N N . ILE A 1 81 ? 2.234 -4.949 12.047 1.00 77.94 81 ILE A N 1
ATOM 651 C CA . ILE A 1 81 ? 1.365 -6.045 12.518 1.00 77.94 81 ILE A CA 1
ATOM 652 C C . ILE A 1 81 ? 1.145 -6.017 14.047 1.00 77.94 81 ILE A C 1
ATOM 654 O O . ILE A 1 81 ? -0.025 -6.004 14.440 1.00 77.94 81 ILE A O 1
ATOM 658 N N . PRO A 1 82 ? 2.181 -5.973 14.920 1.00 73.31 82 PRO A N 1
ATOM 659 C CA . PRO A 1 82 ? 2.013 -5.955 16.382 1.00 73.31 82 PRO A CA 1
ATOM 660 C C . PRO A 1 82 ? 1.248 -4.736 16.915 1.00 73.31 82 PRO A C 1
ATOM 662 O O . PRO A 1 82 ? 0.610 -4.825 17.961 1.00 73.31 82 PRO A O 1
ATOM 665 N N . TYR A 1 83 ? 1.273 -3.613 16.196 1.00 68.81 83 TYR A N 1
ATOM 666 C CA . TYR A 1 83 ? 0.601 -2.369 16.589 1.00 68.81 83 TYR A CA 1
ATOM 667 C C . TYR A 1 83 ? -0.839 -2.264 16.058 1.00 68.81 83 TYR A C 1
ATOM 669 O O . TYR A 1 83 ? -1.543 -1.292 16.338 1.00 68.81 83 TYR A O 1
ATOM 677 N N . SER A 1 84 ? -1.286 -3.259 15.289 1.00 69.94 84 SER A N 1
ATOM 678 C CA . SER A 1 84 ? -2.602 -3.308 14.656 1.00 69.94 84 SER A CA 1
ATOM 679 C C . SER A 1 84 ? -3.576 -4.230 15.405 1.00 69.94 84 SER A C 1
ATOM 681 O O . SER A 1 84 ? -3.186 -5.135 16.145 1.00 69.94 84 SER A O 1
ATOM 683 N N . LYS A 1 85 ? -4.883 -4.061 15.155 1.00 62.78 85 LYS A N 1
ATOM 684 C CA . LYS A 1 85 ? -5.959 -4.957 15.624 1.00 62.78 85 LYS A CA 1
ATOM 685 C C . LYS A 1 85 ? -5.730 -6.429 15.242 1.00 62.78 85 LYS A C 1
ATOM 687 O O . LYS A 1 85 ? -6.263 -7.314 15.912 1.00 62.78 85 LYS A O 1
ATOM 692 N N . PHE A 1 86 ? -4.921 -6.698 14.212 1.00 65.06 86 PHE A N 1
ATOM 693 C CA . PHE A 1 86 ? -4.509 -8.047 13.814 1.00 65.06 86 PHE A CA 1
ATOM 694 C C . PHE A 1 86 ? -3.702 -8.772 14.894 1.00 65.06 86 PHE A C 1
ATOM 696 O O . PHE A 1 86 ? -3.953 -9.950 15.138 1.00 65.06 86 PHE A O 1
ATOM 703 N N . ALA A 1 87 ? -2.804 -8.090 15.606 1.00 64.50 87 ALA A N 1
ATOM 704 C CA . ALA A 1 87 ? -2.084 -8.707 16.718 1.00 64.50 87 ALA A CA 1
ATOM 705 C C . ALA A 1 87 ? -3.030 -9.100 17.851 1.00 64.50 87 ALA A C 1
ATOM 707 O O . ALA A 1 87 ? -2.891 -10.167 18.445 1.00 64.50 87 ALA A O 1
ATOM 708 N N . HIS A 1 88 ? -4.050 -8.278 18.102 1.00 67.12 88 HIS A N 1
ATOM 709 C CA . HIS A 1 88 ? -5.047 -8.592 19.114 1.00 67.12 88 HIS A CA 1
ATOM 710 C C . HIS A 1 88 ? -5.917 -9.795 18.716 1.00 67.12 88 HIS A C 1
ATOM 712 O O . HIS A 1 88 ? -6.239 -10.624 19.568 1.00 67.12 88 HIS A O 1
ATOM 718 N N . LEU A 1 89 ? -6.235 -9.940 17.423 1.00 68.75 89 LEU A N 1
ATOM 719 C CA . LEU A 1 89 ? -6.889 -11.134 16.883 1.00 68.75 89 LEU A CA 1
ATOM 720 C C . LEU A 1 89 ? -6.024 -12.384 17.099 1.00 68.75 89 LEU A C 1
ATOM 722 O O . LEU A 1 89 ? -6.534 -13.377 17.615 1.00 68.75 89 LEU A O 1
ATOM 726 N N . VAL A 1 90 ? -4.725 -12.319 16.782 1.00 71.44 90 VAL A N 1
ATOM 727 C CA . VAL A 1 90 ? -3.781 -13.430 16.996 1.00 71.44 90 VAL A CA 1
ATOM 728 C C . VAL A 1 90 ? -3.720 -13.801 18.479 1.00 71.44 90 VAL A C 1
ATOM 730 O O . VAL A 1 90 ? -3.959 -14.958 18.826 1.00 71.44 90 VAL A O 1
ATOM 733 N N . TYR A 1 91 ? -3.531 -12.826 19.372 1.00 68.12 91 TYR A N 1
ATOM 734 C CA . TYR A 1 91 ? -3.543 -13.051 20.822 1.00 68.12 91 TYR A CA 1
ATOM 735 C C . TYR A 1 91 ? -4.841 -13.704 21.304 1.00 68.12 91 TYR A C 1
ATOM 737 O O . TYR A 1 91 ? -4.804 -14.646 22.094 1.00 68.12 91 TYR A O 1
ATOM 745 N N . ARG A 1 92 ? -5.996 -13.256 20.797 1.00 72.75 92 ARG A N 1
ATOM 746 C CA . ARG A 1 92 ? -7.295 -13.837 21.147 1.00 72.75 92 ARG A CA 1
ATOM 747 C C . ARG A 1 92 ? -7.438 -15.271 20.635 1.00 72.75 92 ARG A C 1
ATOM 749 O O . ARG A 1 92 ? -7.936 -16.118 21.369 1.00 72.75 92 ARG A O 1
ATOM 756 N N . THR A 1 93 ? -7.002 -15.567 19.412 1.00 76.31 93 THR A N 1
ATOM 757 C CA . THR A 1 93 ? -7.045 -16.938 18.872 1.00 76.31 93 THR A CA 1
ATOM 758 C C . THR A 1 93 ? -6.145 -17.891 19.648 1.00 76.31 93 THR A C 1
ATOM 760 O O . THR A 1 93 ? -6.586 -18.983 19.995 1.00 76.31 93 THR A O 1
ATOM 763 N N . VAL A 1 94 ? -4.935 -17.456 20.010 1.00 77.81 94 VAL A N 1
ATOM 764 C CA . VAL A 1 94 ? -4.001 -18.248 20.821 1.00 77.81 94 VAL A CA 1
ATOM 765 C C . VAL A 1 94 ? -4.561 -18.473 22.227 1.00 77.81 94 VAL A C 1
ATOM 767 O O . VAL A 1 94 ? -4.511 -19.594 22.728 1.00 77.81 94 VAL A O 1
ATOM 770 N N . ALA A 1 95 ? -5.169 -17.453 22.841 1.00 76.44 95 ALA A N 1
ATOM 771 C CA . ALA A 1 95 ? -5.819 -17.585 24.143 1.00 76.44 95 ALA A CA 1
ATOM 772 C C . ALA A 1 95 ? -7.003 -18.568 24.116 1.00 76.44 95 ALA A C 1
ATOM 774 O O . ALA A 1 95 ? -7.132 -19.364 25.040 1.00 76.44 95 ALA A O 1
ATOM 775 N N . MET A 1 96 ? -7.829 -18.560 23.060 1.00 77.69 96 MET A N 1
ATOM 776 C CA . MET A 1 96 ? -8.926 -19.528 22.885 1.00 77.69 96 MET A CA 1
ATOM 777 C C . MET A 1 96 ? -8.423 -20.952 22.621 1.00 77.69 96 MET A C 1
ATOM 779 O O . MET A 1 96 ? -9.012 -21.908 23.116 1.00 77.69 96 MET A O 1
ATOM 783 N N . LEU A 1 97 ? -7.324 -21.110 21.877 1.00 78.62 97 LEU A N 1
ATOM 784 C CA . LEU A 1 97 ? -6.687 -22.417 21.695 1.00 78.62 97 LEU A CA 1
ATOM 785 C C . LEU A 1 97 ? -6.152 -22.955 23.029 1.00 78.62 97 LEU A C 1
ATOM 787 O O . LEU A 1 97 ? -6.326 -24.127 23.351 1.00 78.62 97 LEU A O 1
ATOM 791 N N . HIS A 1 98 ? -5.524 -22.084 23.820 1.00 75.31 98 HIS A N 1
ATOM 792 C CA . HIS A 1 98 ? -4.962 -22.444 25.116 1.00 75.31 98 HIS A CA 1
ATOM 793 C C . HIS A 1 98 ? -6.044 -22.729 26.168 1.00 75.31 98 HIS A C 1
ATOM 795 O O . HIS A 1 98 ? -5.895 -23.657 26.961 1.00 75.31 98 HIS A O 1
ATOM 801 N N . SER A 1 99 ? -7.151 -21.979 26.168 1.00 68.81 99 SER A N 1
ATOM 802 C CA . SER A 1 99 ? -8.288 -22.245 27.056 1.00 68.81 99 SER A CA 1
ATOM 803 C C . SER A 1 99 ? -9.077 -23.487 26.632 1.00 68.81 99 SER A C 1
ATOM 805 O O . SER A 1 99 ? -9.463 -24.271 27.494 1.00 68.81 99 SER A O 1
ATOM 807 N N . GLY A 1 100 ? -9.239 -23.734 25.328 1.00 62.06 100 GLY A N 1
ATOM 808 C CA . GLY A 1 100 ? -9.827 -24.970 24.800 1.00 62.06 100 GLY A CA 1
ATOM 809 C C . GLY A 1 100 ? -8.978 -26.218 25.073 1.00 62.06 100 GLY A C 1
ATOM 810 O O . GLY A 1 100 ? -9.522 -27.308 25.226 1.00 62.06 100 GLY A O 1
ATOM 811 N N . GLY A 1 101 ? -7.656 -26.062 25.207 1.00 59.38 101 GLY A N 1
ATOM 812 C CA . GLY A 1 101 ? -6.731 -27.133 25.592 1.00 59.38 101 GLY A CA 1
ATOM 813 C C . GLY A 1 101 ? -6.771 -27.525 27.075 1.00 59.38 101 GLY A C 1
ATOM 814 O O . GLY A 1 101 ? -6.256 -28.580 27.424 1.00 59.38 101 GLY A O 1
ATOM 815 N N . ARG A 1 102 ? -7.394 -26.714 27.945 1.00 52.56 102 ARG A N 1
ATOM 816 C CA . ARG A 1 102 ? -7.564 -26.996 29.386 1.00 52.56 102 ARG A CA 1
ATOM 817 C C . ARG A 1 102 ? -8.920 -27.619 29.750 1.00 52.56 102 ARG A C 1
ATOM 819 O O . ARG A 1 102 ? -9.211 -27.776 30.929 1.00 52.56 102 ARG A O 1
ATOM 826 N N . ALA A 1 103 ? -9.739 -27.973 28.760 1.00 54.00 103 ALA A N 1
ATOM 827 C CA . ALA A 1 103 ? -11.034 -28.632 28.955 1.00 54.00 103 ALA A CA 1
ATOM 828 C C . ALA A 1 103 ? -10.997 -30.152 28.677 1.00 54.00 103 ALA A C 1
ATOM 830 O O . ALA A 1 103 ? -12.021 -30.735 28.321 1.00 54.00 103 ALA A O 1
ATOM 831 N N . ARG A 1 104 ? -9.830 -30.792 28.808 1.00 45.97 104 ARG A N 1
ATOM 832 C CA . ARG A 1 104 ? -9.685 -32.253 28.822 1.00 45.97 104 ARG A CA 1
ATOM 833 C C . ARG A 1 104 ? -8.895 -32.687 30.041 1.00 4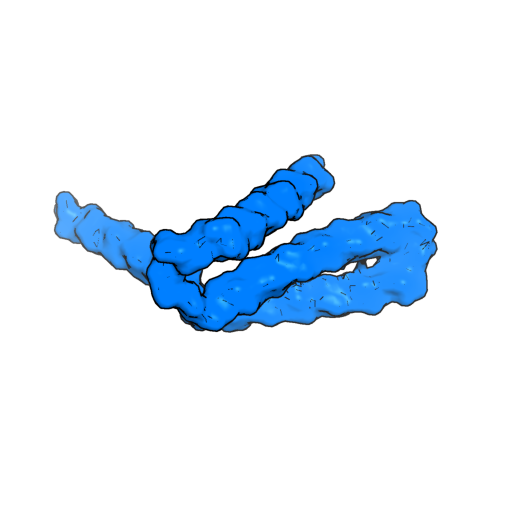5.97 104 ARG A C 1
ATOM 835 O O . ARG A 1 104 ? -7.883 -32.011 30.327 1.00 45.97 104 ARG A O 1
#

Sequence (104 aa):
LGNVSGIVVIAALTVFLWRRIVDQAKAGKSTYSDWLFLAILLLTTLTGFLCQWLRLADLRALAYPAYFVHLIFIFFLLVYIPYSKFAHLVYRTVAMLHSGGRAR

Radius of gyration: 17.75 Å; chains: 1; bounding box: 38×39×49 Å